Protein AF-A0AAN8CJQ6-F1 (afdb_monomer_lite)

Radius of gyration: 22.25 Å; chains: 1; bounding box: 43×48×76 Å

pLDDT: mean 70.67, std 15.49, range [26.94, 92.44]

Foldseek 3Di:
DVPVVVVVVVVVVVVVPPDDDPPDDAAADDPQQWDWDDDDQKIKIKHDQVRQPDDDDWDWADDPNDTHTQDPVLCVVQQWDKDADPNRMIMIIGGCSGPSRDDDDPDDPVVQKDKDKHWDAALPDDQFWDAFPVGIDGPVRCVVQVWDWDKDQDPVRIIMIMIMGGCPDPRHDDDD

Organism: Champsocephalus gunnari (NCBI:txid52237)

Sequence (176 aa):
MLRLGYILLWMAAAIILCQARPNVKLNSQSSSGLRSDCAANVMRLSLDKALAVGNQLEVEAINGTKHILLTPSMAAQCGYSMESDPWGNTRIYTSLMGCFVDNKDDTVPETRVFSVFLGTFLHDVELRNITFSTGVLTVEESNAKGFTVQEHSLANGSKSFSLQVPFDADVVFKHV

Secondary structure (DSSP, 8-state):
-HHHHHHHHHHHHHHHTSS-----------SSSEEEEEETTEEEEEE-TTTS-SS----EEEETTEEEE--HHHHHHTTEEEEE-TTS-EEEEEETTSTT--------TTT-EEEEEEEEE-TT----EEEETTEEEEHHHHHHTT-EEEEEE-TTS-EEEEEEEETTSTTS----

InterPro domains:
  IPR058876 ZP-domain containing protein, Ig-like domain [PF26562] (104-175)

Structure (mmCIF, N/CA/C/O backbone):
data_AF-A0AAN8CJQ6-F1
#
_entry.id   AF-A0AAN8CJQ6-F1
#
loop_
_atom_site.group_PDB
_atom_site.id
_atom_site.type_symbol
_atom_site.label_atom_id
_atom_site.label_alt_id
_atom_site.label_comp_id
_atom_site.label_asym_id
_atom_site.label_entity_id
_atom_site.label_seq_id
_atom_site.pdbx_PDB_ins_code
_atom_site.Cartn_x
_atom_site.Cartn_y
_atom_site.Cartn_z
_atom_site.occupancy
_atom_site.B_iso_or_equiv
_atom_site.auth_seq_id
_atom_site.auth_comp_id
_atom_site.auth_asym_id
_atom_site.auth_atom_id
_atom_site.pdbx_PDB_model_num
ATOM 1 N N . MET A 1 1 ? -20.569 -30.596 -52.132 1.00 52.94 1 MET A N 1
ATOM 2 C CA . MET A 1 1 ? -20.041 -29.262 -51.757 1.00 52.94 1 MET A CA 1
ATOM 3 C C . MET A 1 1 ? -20.771 -28.600 -50.576 1.00 52.94 1 MET A C 1
ATOM 5 O O . MET A 1 1 ? -20.116 -27.859 -49.863 1.00 52.94 1 MET A O 1
ATOM 9 N N . LEU A 1 2 ? -22.046 -28.901 -50.261 1.00 51.41 2 LEU A N 1
ATOM 10 C CA . LEU A 1 2 ? -22.756 -28.277 -49.117 1.00 51.41 2 LEU A CA 1
ATOM 11 C C . LEU A 1 2 ? -22.356 -28.758 -47.697 1.00 51.41 2 LEU A C 1
ATOM 13 O O . LEU A 1 2 ? -22.591 -28.039 -46.733 1.00 51.41 2 LEU A O 1
ATOM 17 N N . ARG A 1 3 ? -21.752 -29.946 -47.526 1.00 54.12 3 ARG A N 1
ATOM 18 C CA . ARG A 1 3 ? -21.401 -30.474 -46.185 1.00 54.12 3 ARG A CA 1
ATOM 19 C C . ARG A 1 3 ? -20.118 -29.894 -45.577 1.00 54.12 3 ARG A C 1
ATOM 21 O O . ARG A 1 3 ? -20.020 -29.828 -44.359 1.00 54.12 3 ARG A O 1
ATOM 28 N N . LEU A 1 4 ? -19.162 -29.451 -46.398 1.00 48.38 4 LEU A N 1
ATOM 29 C CA . LEU A 1 4 ? -17.901 -28.874 -45.910 1.00 48.38 4 LEU A CA 1
ATOM 30 C C . LEU A 1 4 ? -18.101 -27.449 -45.363 1.00 48.38 4 LEU A C 1
ATOM 32 O O . LEU A 1 4 ? -17.479 -27.076 -44.374 1.00 48.38 4 LEU A O 1
ATOM 36 N N . GLY A 1 5 ? -19.026 -26.688 -45.962 1.00 52.94 5 GLY A N 1
ATOM 37 C CA . GLY A 1 5 ? -19.383 -25.342 -45.502 1.00 52.94 5 GLY A CA 1
ATOM 38 C C . GLY A 1 5 ? -20.061 -25.338 -44.130 1.00 52.94 5 GLY A C 1
ATOM 39 O O . GLY A 1 5 ? -19.787 -24.461 -43.319 1.00 52.94 5 GLY A O 1
ATOM 40 N N . TYR A 1 6 ? -20.878 -26.355 -43.832 1.00 54.28 6 TYR A N 1
ATOM 41 C CA . TYR A 1 6 ? -21.527 -26.481 -42.525 1.00 54.28 6 TYR A CA 1
ATOM 42 C C . TYR A 1 6 ? -20.494 -26.740 -41.417 1.00 54.28 6 TYR A C 1
ATOM 44 O O . TYR A 1 6 ? -20.526 -26.080 -40.388 1.00 54.28 6 TYR A O 1
ATOM 52 N N . ILE A 1 7 ? -19.512 -27.618 -41.650 1.00 56.03 7 ILE A N 1
ATOM 53 C CA . ILE A 1 7 ? -18.473 -27.957 -40.658 1.00 56.03 7 ILE A CA 1
ATOM 54 C C . ILE A 1 7 ? -17.576 -26.746 -40.337 1.00 56.03 7 ILE A C 1
ATOM 56 O O . ILE A 1 7 ? -17.253 -26.522 -39.173 1.00 56.03 7 ILE A O 1
ATOM 60 N N . LEU A 1 8 ? -17.234 -25.921 -41.335 1.00 55.53 8 LEU A N 1
ATOM 61 C CA . LEU A 1 8 ? -16.482 -24.676 -41.116 1.00 55.53 8 LEU A CA 1
ATOM 62 C C . LEU A 1 8 ? -17.282 -23.636 -40.307 1.00 55.53 8 LEU A C 1
ATOM 64 O O . LEU A 1 8 ? -16.707 -22.943 -39.471 1.00 55.53 8 LEU A O 1
ATOM 68 N N . LEU A 1 9 ? -18.606 -23.574 -40.491 1.00 54.78 9 LEU A N 1
ATOM 69 C CA . LEU A 1 9 ? -19.505 -22.717 -39.704 1.00 54.78 9 LEU A CA 1
ATOM 70 C C . LEU A 1 9 ? -19.586 -23.139 -38.225 1.00 54.78 9 LEU A C 1
ATOM 72 O O . LEU A 1 9 ? -19.606 -22.277 -37.348 1.00 54.78 9 LEU A O 1
ATOM 76 N N . TRP A 1 10 ? -19.564 -24.441 -37.925 1.00 47.12 10 TRP A N 1
ATOM 77 C CA . TRP A 1 10 ? -19.563 -24.933 -36.537 1.00 47.12 10 TRP A CA 1
ATOM 78 C C . TRP A 1 10 ? -18.231 -24.701 -35.817 1.00 47.12 10 TRP A C 1
ATOM 80 O O . TRP A 1 10 ? -18.226 -24.365 -34.633 1.00 47.12 10 TRP A O 1
ATOM 90 N N . MET A 1 11 ? -17.106 -24.804 -36.529 1.00 50.06 11 MET A N 1
ATOM 91 C CA . MET A 1 11 ? -15.787 -24.499 -35.961 1.00 50.06 11 MET A CA 1
ATOM 92 C C . MET A 1 11 ? -15.621 -23.002 -35.657 1.00 50.06 11 MET A C 1
ATOM 94 O O . MET A 1 11 ? -14.986 -22.652 -34.666 1.00 50.06 11 MET A O 1
ATOM 98 N N . ALA A 1 12 ? -16.237 -22.114 -36.447 1.00 52.34 12 ALA A N 1
ATOM 99 C CA . ALA A 1 12 ? -16.229 -20.675 -36.176 1.00 52.34 12 ALA A CA 1
ATOM 100 C C . ALA A 1 12 ? -17.079 -20.296 -34.945 1.00 52.34 12 ALA A C 1
ATOM 102 O O . ALA A 1 12 ? -16.682 -19.431 -34.168 1.00 52.34 12 ALA A O 1
ATOM 103 N N . ALA A 1 13 ? -18.213 -20.971 -34.721 1.00 52.50 13 ALA A N 1
ATOM 104 C CA . ALA A 1 13 ? -19.093 -20.692 -33.582 1.00 52.50 13 ALA A CA 1
ATOM 105 C C . ALA A 1 13 ? -18.494 -21.121 -32.226 1.00 52.50 13 ALA A C 1
ATOM 107 O O . ALA A 1 13 ? -18.736 -20.465 -31.213 1.00 52.50 13 ALA A O 1
ATOM 108 N N . ALA A 1 14 ? -17.668 -22.175 -32.196 1.00 50.53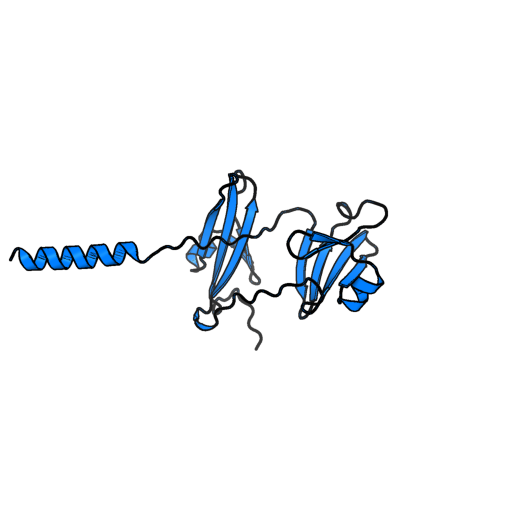 14 ALA A N 1
ATOM 109 C CA . ALA A 1 14 ? -17.009 -22.638 -30.971 1.00 50.53 14 ALA A CA 1
ATOM 110 C C . ALA A 1 14 ? -15.891 -21.693 -30.485 1.00 50.53 14 ALA A C 1
ATOM 112 O O . ALA A 1 14 ? -15.625 -21.623 -29.287 1.00 50.53 14 ALA A O 1
ATOM 113 N N . ILE A 1 15 ? -15.273 -20.920 -31.387 1.00 50.81 15 ILE A N 1
ATOM 114 C CA . ILE A 1 15 ? -14.213 -19.959 -31.036 1.00 50.81 15 ILE A CA 1
ATOM 115 C C . ILE A 1 15 ? -14.799 -18.712 -30.344 1.00 50.81 15 ILE A C 1
ATOM 117 O O . ILE A 1 15 ? -14.124 -18.086 -29.531 1.00 50.81 15 ILE A O 1
ATOM 121 N N . ILE A 1 16 ? -16.075 -18.386 -30.586 1.00 49.94 16 ILE A N 1
ATOM 122 C CA . ILE A 1 16 ? -16.721 -17.180 -30.036 1.00 49.94 16 ILE A CA 1
ATOM 123 C C . ILE A 1 16 ? -17.217 -17.388 -28.589 1.00 49.94 16 ILE A C 1
ATOM 125 O O . ILE A 1 16 ? -17.342 -16.419 -27.847 1.00 49.94 16 ILE A O 1
ATOM 129 N N . LEU A 1 17 ? -17.432 -18.629 -28.129 1.00 44.34 17 LEU A N 1
ATOM 130 C CA . LEU A 1 17 ? -17.927 -18.891 -26.765 1.00 44.34 17 LEU A CA 1
ATOM 131 C C . LEU A 1 17 ? -16.837 -19.032 -25.685 1.00 44.34 17 LEU A C 1
ATOM 133 O O . LEU A 1 17 ? -17.170 -19.123 -24.504 1.00 44.34 17 LEU A O 1
ATOM 137 N N . CYS A 1 18 ? -15.550 -19.062 -26.046 1.00 45.59 18 CYS A N 1
ATOM 138 C CA . CYS A 1 18 ? -14.479 -19.372 -25.089 1.00 45.59 18 CYS A CA 1
ATOM 139 C C . CYS A 1 18 ? -13.871 -18.173 -24.350 1.00 45.59 18 CYS A C 1
ATOM 141 O O . CYS A 1 18 ? -12.997 -18.388 -23.515 1.00 45.59 18 CYS A O 1
ATOM 143 N N . GLN A 1 19 ? -14.307 -16.936 -24.587 1.00 43.75 19 GLN A N 1
ATOM 144 C CA . GLN A 1 19 ? -13.724 -15.779 -23.903 1.00 43.75 19 GLN A CA 1
ATOM 145 C C . GLN A 1 19 ? -14.799 -14.865 -23.323 1.00 43.75 19 GLN A C 1
ATOM 147 O O . GLN A 1 19 ? -15.342 -14.015 -24.017 1.00 43.75 19 GLN A O 1
ATOM 152 N N . ALA A 1 20 ? -15.089 -15.065 -22.035 1.00 42.50 20 ALA A N 1
ATOM 153 C CA . ALA A 1 20 ? -14.936 -14.039 -20.997 1.00 42.50 20 ALA A CA 1
ATOM 154 C C . ALA A 1 20 ? -15.783 -14.403 -19.766 1.00 42.50 20 ALA A C 1
ATOM 156 O O . ALA A 1 20 ? -16.971 -14.102 -19.677 1.00 42.50 20 ALA A O 1
ATOM 157 N N . ARG A 1 21 ? -15.145 -15.026 -18.767 1.00 38.94 21 ARG A N 1
ATOM 158 C CA . ARG A 1 21 ? -15.591 -14.901 -17.372 1.00 38.94 21 ARG A CA 1
ATOM 159 C C . ARG A 1 21 ? -15.316 -13.453 -16.946 1.00 38.94 21 ARG A C 1
ATOM 161 O O . ARG A 1 21 ? -14.155 -13.054 -17.041 1.00 38.94 21 ARG A O 1
ATOM 168 N N . PRO A 1 22 ? -16.290 -12.675 -16.443 1.00 35.69 22 PRO A N 1
ATOM 169 C CA . PRO A 1 22 ? -15.974 -11.389 -15.846 1.00 35.69 22 PRO A CA 1
ATOM 170 C C . PRO A 1 22 ? -15.313 -11.668 -14.491 1.00 35.69 22 PRO A C 1
ATOM 172 O O . PRO A 1 22 ? -15.962 -12.085 -13.533 1.00 35.69 22 PRO A O 1
ATOM 175 N N . ASN A 1 23 ? -13.989 -11.524 -14.431 1.00 31.20 23 ASN A N 1
ATOM 176 C CA . ASN A 1 23 ? -13.249 -11.553 -13.177 1.00 31.20 23 ASN A CA 1
ATOM 177 C C . ASN A 1 23 ? -13.401 -10.170 -12.535 1.00 31.20 23 ASN A C 1
ATOM 179 O O . ASN A 1 23 ? -12.725 -9.216 -12.908 1.00 31.20 23 ASN A O 1
ATOM 183 N N . VAL A 1 24 ? -14.364 -10.055 -11.625 1.00 47.00 24 VAL A N 1
ATOM 184 C CA . VAL A 1 24 ? -14.542 -8.878 -10.775 1.00 47.00 24 VAL A CA 1
ATOM 185 C C . VAL A 1 24 ? -13.348 -8.807 -9.825 1.00 47.00 24 VAL A C 1
ATOM 187 O O . VAL A 1 24 ? -13.222 -9.663 -8.951 1.00 47.00 24 VAL A O 1
ATOM 190 N N . LYS A 1 25 ? -12.494 -7.790 -9.953 1.00 26.94 25 LYS A N 1
ATOM 191 C CA . LYS A 1 25 ? -11.590 -7.366 -8.875 1.00 26.94 25 LYS A CA 1
ATOM 192 C C . LYS A 1 25 ? -11.562 -5.839 -8.789 1.00 26.94 25 LYS A C 1
ATOM 194 O O . LYS A 1 25 ? -11.875 -5.133 -9.734 1.00 26.94 25 LYS A O 1
ATOM 199 N N . LEU A 1 26 ? -11.321 -5.358 -7.581 1.00 40.19 26 LEU A N 1
ATOM 200 C CA . LEU A 1 26 ? -11.556 -4.011 -7.056 1.00 40.19 26 LEU A CA 1
ATOM 201 C C . LEU A 1 26 ? -10.197 -3.429 -6.611 1.00 40.19 26 LEU A C 1
ATOM 203 O O . LEU A 1 26 ? -9.328 -4.242 -6.300 1.00 40.19 26 LEU A O 1
ATOM 207 N N . ASN A 1 27 ? -10.043 -2.090 -6.524 1.00 30.78 27 ASN A N 1
ATOM 208 C CA . ASN A 1 27 ? -9.402 -1.356 -5.382 1.00 30.78 27 ASN A CA 1
ATOM 209 C C . ASN A 1 27 ? -8.445 -0.150 -5.671 1.00 30.78 27 ASN A C 1
ATOM 211 O O . ASN A 1 27 ? -7.251 -0.304 -5.831 1.00 30.78 27 ASN A O 1
ATOM 215 N N . SER A 1 28 ? -8.910 1.078 -5.892 1.00 37.56 28 SER A N 1
ATOM 216 C CA . SER A 1 28 ? -9.141 2.209 -5.002 1.00 37.56 28 SER A CA 1
ATOM 217 C C . SER A 1 28 ? -7.848 2.943 -4.714 1.00 37.56 28 SER A C 1
ATOM 219 O O . SER A 1 28 ? -7.061 2.496 -3.890 1.00 37.56 28 SER A O 1
ATOM 221 N N . GLN A 1 29 ? -7.642 4.095 -5.355 1.00 36.66 29 GLN A N 1
ATOM 222 C CA . GLN A 1 29 ? -6.787 5.132 -4.779 1.00 36.66 29 GLN A CA 1
ATOM 223 C C . GLN A 1 29 ? -7.472 6.494 -4.918 1.00 36.66 29 GLN A C 1
ATOM 225 O O . GLN A 1 29 ? -7.448 7.146 -5.958 1.00 36.66 29 GLN A O 1
ATOM 230 N N . SER A 1 30 ? -8.149 6.848 -3.827 1.00 41.78 30 SER A N 1
ATOM 231 C CA . SER A 1 30 ? -8.854 8.096 -3.552 1.00 41.78 30 SER A CA 1
ATOM 232 C C . SER A 1 30 ? -7.873 9.175 -3.071 1.00 41.78 30 SER A C 1
ATOM 234 O O . SER A 1 30 ? -6.954 8.896 -2.301 1.00 41.78 30 SER A O 1
ATOM 236 N N . SER A 1 31 ? -8.080 10.423 -3.497 1.00 45.69 31 SER A N 1
ATOM 237 C CA . SER A 1 31 ? -7.296 11.631 -3.185 1.00 45.69 31 SER A CA 1
ATOM 238 C C . SER A 1 31 ? -7.490 12.145 -1.745 1.00 45.69 31 SER A C 1
ATOM 240 O O . SER A 1 31 ? -7.646 13.342 -1.516 1.00 45.69 31 SER A O 1
ATOM 242 N N . SER A 1 32 ? -7.548 11.246 -0.765 1.00 59.66 32 SER A N 1
ATOM 243 C CA . SER A 1 32 ? -8.132 11.505 0.557 1.00 59.66 32 SER A CA 1
ATOM 244 C C . SER A 1 32 ? -7.141 11.901 1.657 1.00 59.66 32 SER A C 1
ATOM 246 O O . SER A 1 32 ? -7.563 11.974 2.798 1.00 59.66 32 SER A O 1
ATOM 248 N N . GLY A 1 33 ? -5.857 12.152 1.360 1.00 67.44 33 GLY A N 1
ATOM 249 C CA . GLY A 1 33 ? -4.814 12.393 2.382 1.00 67.44 33 GLY A CA 1
ATOM 250 C C . GLY A 1 33 ? -4.385 11.128 3.143 1.00 67.44 33 GLY A C 1
ATOM 251 O O . GLY A 1 33 ? -3.726 11.195 4.177 1.00 67.44 33 GLY A O 1
ATOM 252 N N . LEU A 1 34 ? -4.798 9.960 2.642 1.00 63.38 34 LEU A N 1
ATOM 253 C CA . LEU A 1 34 ? -4.433 8.633 3.128 1.00 63.38 34 LEU A CA 1
ATOM 254 C C . LEU A 1 34 ? -3.618 7.937 2.036 1.00 63.38 34 LEU A C 1
ATOM 256 O O . LEU A 1 34 ? -4.075 7.831 0.898 1.00 63.38 34 LEU A O 1
ATOM 260 N N . ARG A 1 35 ? -2.428 7.443 2.373 1.00 83.12 35 ARG A N 1
ATOM 261 C CA . ARG A 1 35 ? -1.519 6.767 1.441 1.00 83.12 35 ARG A CA 1
ATOM 262 C C . ARG A 1 35 ? -1.070 5.421 1.990 1.00 83.12 35 ARG A C 1
ATOM 264 O O . ARG A 1 35 ? -0.639 5.344 3.130 1.00 83.12 35 ARG A O 1
ATOM 271 N N . SER A 1 36 ? -1.096 4.382 1.164 1.00 78.00 36 SER A N 1
ATOM 272 C CA . SER A 1 36 ? -0.573 3.054 1.499 1.00 78.00 36 SER A CA 1
ATOM 273 C C . SER A 1 36 ? 0.650 2.713 0.650 1.00 78.00 36 SER A C 1
ATOM 275 O O . SER A 1 36 ? 0.574 2.813 -0.573 1.00 78.00 36 SER A O 1
ATOM 277 N N . ASP A 1 37 ? 1.732 2.241 1.265 1.00 82.19 37 ASP A N 1
ATOM 278 C CA . ASP A 1 37 ? 2.884 1.665 0.564 1.00 82.19 37 ASP A CA 1
ATOM 279 C C . ASP A 1 37 ? 3.305 0.344 1.237 1.00 82.19 37 ASP A C 1
ATOM 281 O O . ASP A 1 37 ? 3.171 0.193 2.450 1.00 82.19 37 ASP A O 1
ATOM 285 N N . CYS A 1 38 ? 3.864 -0.600 0.478 1.00 79.00 38 CYS A N 1
ATOM 286 C CA . CYS A 1 38 ? 4.533 -1.778 1.042 1.00 79.00 38 CYS A CA 1
ATOM 287 C C . CYS A 1 38 ? 6.034 -1.495 1.156 1.00 79.00 38 CYS A C 1
ATOM 289 O O . CYS A 1 38 ? 6.683 -1.163 0.166 1.00 79.00 38 CYS A O 1
ATOM 291 N N . ALA A 1 39 ? 6.589 -1.613 2.358 1.00 84.44 39 ALA A N 1
ATOM 292 C CA . ALA A 1 39 ? 8.002 -1.407 2.641 1.00 84.44 39 ALA A CA 1
ATOM 293 C C . ALA A 1 39 ? 8.592 -2.712 3.190 1.00 84.44 39 ALA A C 1
ATOM 295 O O . ALA A 1 39 ? 8.592 -2.955 4.395 1.00 84.44 39 ALA A O 1
ATOM 296 N N . ALA A 1 40 ? 9.081 -3.558 2.279 1.00 84.25 40 ALA A N 1
ATOM 297 C CA . ALA A 1 40 ? 9.587 -4.896 2.584 1.00 84.25 40 ALA A CA 1
ATOM 298 C C . ALA A 1 40 ? 8.547 -5.760 3.324 1.00 84.25 40 ALA A C 1
ATOM 300 O O . ALA A 1 40 ? 7.537 -6.142 2.744 1.00 84.25 40 ALA A O 1
ATOM 301 N N . ASN A 1 41 ? 8.794 -6.074 4.594 1.00 77.94 41 ASN A N 1
ATOM 302 C CA . ASN A 1 41 ? 7.973 -6.964 5.413 1.00 77.94 41 ASN A CA 1
ATOM 303 C C . ASN A 1 41 ? 6.837 -6.252 6.169 1.00 77.94 41 ASN A C 1
ATOM 305 O O . ASN A 1 41 ? 6.163 -6.888 6.983 1.00 77.94 41 ASN A O 1
ATOM 309 N N . VAL A 1 42 ? 6.633 -4.953 5.933 1.00 82.81 42 VAL A N 1
ATOM 310 C CA . VAL A 1 42 ? 5.547 -4.177 6.540 1.00 82.81 42 VAL A CA 1
ATOM 311 C C . VAL A 1 42 ? 4.764 -3.402 5.485 1.00 82.81 42 VAL A C 1
ATOM 313 O O . VAL A 1 42 ? 5.325 -2.867 4.529 1.00 82.81 42 VAL A O 1
ATOM 316 N N . MET A 1 43 ? 3.459 -3.286 5.683 1.00 83.75 43 MET A N 1
ATOM 317 C CA . MET A 1 43 ? 2.635 -2.301 4.998 1.00 83.75 43 MET A CA 1
ATOM 318 C C . MET A 1 43 ? 2.587 -1.026 5.843 1.00 83.75 43 MET A C 1
ATOM 320 O O . MET A 1 43 ? 2.462 -1.069 7.067 1.00 83.75 43 MET A O 1
ATOM 324 N N . ARG A 1 44 ? 2.713 0.119 5.177 1.00 89.00 44 ARG A N 1
ATOM 325 C CA . ARG A 1 44 ? 2.726 1.449 5.777 1.00 89.00 44 ARG A CA 1
ATOM 326 C C . ARG A 1 44 ? 1.527 2.243 5.285 1.00 89.00 44 ARG A C 1
ATOM 328 O O . ARG A 1 44 ? 1.412 2.511 4.093 1.00 89.00 44 ARG A O 1
ATOM 335 N N . LEU A 1 45 ? 0.686 2.674 6.213 1.00 83.12 45 LEU A N 1
ATOM 336 C CA . LEU A 1 45 ? -0.409 3.611 5.986 1.00 83.12 45 LEU A CA 1
ATOM 337 C C . LEU A 1 45 ? -0.003 4.982 6.524 1.00 83.12 45 LEU A C 1
ATOM 339 O O . LEU A 1 45 ? 0.357 5.101 7.686 1.00 83.12 45 LEU A O 1
ATOM 343 N N . SER A 1 46 ? -0.036 6.012 5.689 1.00 83.44 46 SER A N 1
ATOM 344 C CA . SER A 1 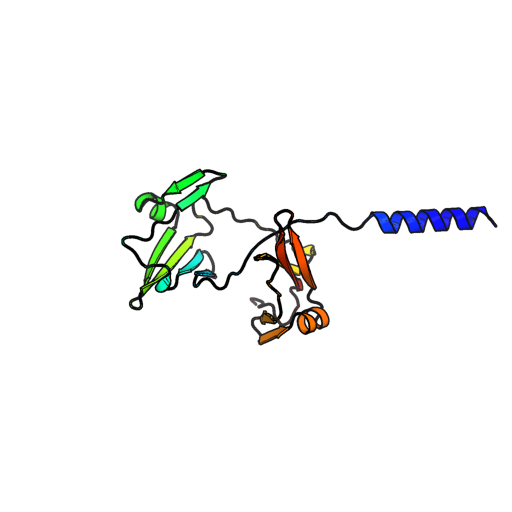46 ? 0.277 7.396 6.045 1.00 83.44 46 SER A CA 1
ATOM 345 C C . SER A 1 46 ? -0.999 8.226 5.992 1.00 83.44 46 SER A C 1
ATOM 347 O O . SER A 1 46 ? -1.698 8.201 4.983 1.00 83.44 46 SER A O 1
ATOM 349 N N . LEU A 1 47 ? -1.295 8.929 7.077 1.00 82.88 47 LEU A N 1
ATOM 350 C CA . LEU A 1 47 ? -2.451 9.793 7.250 1.00 82.88 47 LEU A CA 1
ATOM 351 C C . LEU A 1 47 ? -1.961 11.229 7.400 1.00 82.88 47 LEU A C 1
ATOM 353 O O . LEU A 1 47 ? -1.185 11.527 8.313 1.00 82.88 47 LEU A O 1
ATOM 357 N N . ASP A 1 48 ? -2.441 12.113 6.537 1.00 83.38 48 ASP A N 1
ATOM 358 C CA . ASP A 1 48 ? -2.172 13.539 6.639 1.00 83.38 48 ASP A CA 1
ATOM 359 C C . ASP A 1 48 ? -2.787 14.113 7.919 1.00 83.38 48 ASP A C 1
ATOM 361 O O . ASP A 1 48 ? -3.843 13.678 8.388 1.00 83.38 48 ASP A O 1
ATOM 365 N N . LYS A 1 49 ? -2.156 15.156 8.461 1.00 76.62 49 LYS A N 1
ATOM 366 C CA . LYS A 1 49 ? -2.606 15.854 9.676 1.00 76.62 49 LYS A CA 1
ATOM 367 C C . LYS A 1 49 ? -4.096 16.211 9.672 1.00 76.62 49 LYS A C 1
ATOM 369 O O . LYS A 1 49 ? -4.732 16.160 10.719 1.00 76.62 49 LYS A O 1
ATOM 374 N N . ALA A 1 50 ? -4.652 16.569 8.512 1.00 66.75 50 ALA A N 1
ATOM 375 C CA . ALA A 1 50 ? -6.064 16.928 8.359 1.00 66.75 50 ALA A CA 1
ATOM 376 C C . ALA A 1 50 ? -7.034 15.771 8.676 1.00 66.75 50 ALA A C 1
ATOM 378 O O . ALA A 1 50 ? -8.190 16.025 8.999 1.00 66.75 50 ALA A O 1
ATOM 379 N N . LEU A 1 51 ? -6.565 14.521 8.615 1.00 64.50 51 LEU A N 1
ATOM 380 C CA . LEU A 1 51 ? -7.340 13.319 8.932 1.00 64.50 51 LEU A CA 1
ATOM 381 C C . LEU A 1 51 ? -7.128 12.831 10.366 1.00 64.50 51 LEU A C 1
ATOM 383 O O . LEU A 1 51 ? -7.972 12.128 10.908 1.00 64.50 51 LEU A O 1
ATOM 387 N N . ALA A 1 52 ? -6.010 13.209 10.986 1.00 62.03 52 ALA A N 1
ATOM 388 C CA . ALA A 1 52 ? -5.670 12.854 12.361 1.00 62.03 52 ALA A CA 1
ATOM 389 C C . ALA A 1 52 ? -6.216 13.870 13.393 1.00 62.03 52 ALA A C 1
ATOM 391 O O . ALA A 1 52 ? -5.679 13.996 14.493 1.00 62.03 52 ALA A O 1
ATOM 392 N N . VAL A 1 53 ? -7.260 14.634 13.044 1.00 51.03 53 VAL A N 1
ATOM 393 C CA . VAL A 1 53 ? -7.816 15.705 13.888 1.00 51.03 53 VAL A CA 1
ATOM 394 C C . VAL A 1 53 ? -8.782 15.124 14.928 1.00 51.03 53 VAL A C 1
ATOM 396 O O . VAL A 1 53 ? -9.949 14.884 14.635 1.00 51.03 53 VAL A O 1
ATOM 399 N N . GLY A 1 54 ? -8.307 14.930 16.162 1.00 50.81 54 GLY A N 1
ATOM 400 C CA . GLY A 1 54 ? -9.129 14.512 17.306 1.00 50.81 54 GLY A CA 1
ATOM 401 C C . GLY A 1 54 ? -8.316 13.841 18.418 1.00 50.81 54 GLY A C 1
ATOM 402 O O . GLY A 1 54 ? -7.167 13.458 18.208 1.00 50.81 54 GLY A O 1
ATOM 403 N N . ASN A 1 55 ? -8.895 13.708 19.619 1.00 52.44 55 ASN A N 1
ATOM 404 C CA . ASN A 1 55 ? -8.278 12.927 20.697 1.00 52.44 55 ASN A CA 1
ATOM 405 C C . ASN A 1 55 ? -8.328 11.433 20.334 1.00 52.44 55 ASN A C 1
ATOM 407 O O . ASN A 1 55 ? -9.412 10.868 20.275 1.00 52.44 55 ASN A O 1
ATOM 411 N N . GLN A 1 56 ? -7.143 10.845 20.132 1.00 57.12 56 GLN A N 1
ATOM 412 C CA . GLN A 1 56 ? -6.857 9.437 19.815 1.00 57.12 56 GLN A CA 1
ATOM 413 C C . GLN A 1 56 ? -7.482 8.909 18.515 1.00 57.12 56 GLN A C 1
ATOM 415 O O . GLN A 1 56 ? -8.641 8.522 18.456 1.00 57.12 56 GLN A O 1
ATOM 420 N N . LEU A 1 57 ? -6.653 8.812 17.472 1.00 65.81 57 LEU A N 1
ATOM 421 C CA . LEU A 1 57 ? -6.931 7.954 16.323 1.00 65.81 57 LEU A CA 1
ATOM 422 C C . LEU A 1 57 ? -7.037 6.498 16.805 1.00 65.81 57 LEU A C 1
ATOM 424 O O . LEU A 1 57 ? -6.06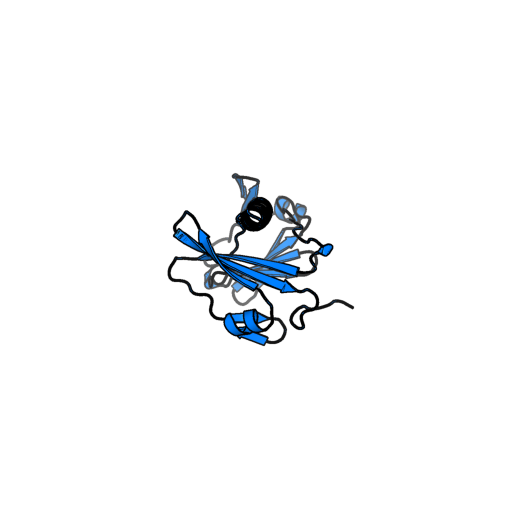4 5.947 17.322 1.00 65.81 57 LEU A O 1
ATOM 428 N N . GLU A 1 58 ? -8.203 5.887 16.620 1.00 72.31 58 GLU A N 1
ATOM 429 C CA . GLU A 1 58 ? -8.444 4.476 16.918 1.00 72.31 58 GLU A CA 1
ATOM 430 C C . GLU A 1 58 ? -8.430 3.659 15.625 1.00 72.31 58 GLU A C 1
ATOM 432 O O . GLU A 1 58 ? -9.005 4.054 14.610 1.00 72.31 58 GLU A O 1
ATOM 437 N N . VAL A 1 59 ? -7.741 2.518 15.656 1.00 74.94 59 VAL A N 1
ATOM 438 C CA . VAL A 1 59 ? -7.595 1.625 14.503 1.00 74.94 59 VAL A CA 1
ATOM 439 C C . VAL A 1 59 ? -8.286 0.305 14.818 1.00 74.94 59 VAL A C 1
ATOM 441 O O . VAL A 1 59 ? -8.004 -0.336 15.835 1.00 74.94 59 VAL A O 1
ATOM 444 N N . GLU A 1 60 ? -9.168 -0.119 13.920 1.00 81.50 60 GLU A N 1
ATOM 445 C CA . GLU A 1 60 ? -9.847 -1.409 13.990 1.00 81.50 60 GLU A CA 1
ATOM 446 C C . GLU A 1 60 ? -9.346 -2.342 12.885 1.00 81.50 60 GLU A C 1
ATOM 448 O O . GLU A 1 60 ? -9.173 -1.935 11.735 1.00 81.50 60 GLU A O 1
ATOM 453 N N . ALA A 1 61 ? -9.146 -3.612 13.228 1.00 76.38 61 ALA A N 1
ATOM 454 C CA . ALA A 1 61 ? -8.925 -4.680 12.264 1.00 76.38 61 ALA A CA 1
ATOM 455 C C . ALA A 1 61 ? -10.254 -5.347 11.886 1.00 76.38 61 ALA A C 1
ATOM 457 O O . ALA A 1 61 ? -11.177 -5.437 12.700 1.00 76.38 61 ALA A O 1
ATOM 458 N N . ILE A 1 62 ? -10.336 -5.863 10.660 1.00 79.69 62 ILE A N 1
ATOM 459 C CA . ILE A 1 62 ? -11.515 -6.573 10.159 1.00 79.69 62 ILE A CA 1
ATOM 460 C C . ILE A 1 62 ? -11.209 -8.070 10.124 1.00 79.69 62 ILE A C 1
ATOM 462 O O . ILE A 1 62 ? -10.251 -8.502 9.490 1.00 79.69 62 ILE A O 1
ATOM 466 N N . ASN A 1 63 ? -12.047 -8.873 10.780 1.00 80.62 63 ASN A N 1
ATOM 467 C CA . ASN A 1 63 ? -12.022 -10.331 10.676 1.00 80.62 63 ASN A CA 1
ATOM 468 C C . ASN A 1 63 ? -13.388 -10.820 10.176 1.00 80.62 63 ASN A C 1
ATOM 470 O O . ASN A 1 63 ? -14.365 -10.865 10.931 1.00 80.62 63 ASN A O 1
ATOM 474 N N . GLY A 1 64 ? -13.476 -11.120 8.878 1.00 80.44 64 GLY A N 1
ATOM 475 C CA . GLY A 1 64 ? -14.749 -11.374 8.205 1.00 80.44 64 GLY A CA 1
ATOM 476 C C . GLY A 1 64 ? -15.616 -10.114 8.183 1.00 80.44 64 GLY A C 1
ATOM 477 O O . GLY A 1 64 ? -15.278 -9.142 7.519 1.00 80.44 64 GLY A O 1
ATOM 478 N N . THR A 1 65 ? -16.728 -10.121 8.921 1.00 78.88 65 THR A N 1
ATOM 479 C CA . THR A 1 65 ? -17.627 -8.958 9.077 1.00 78.88 65 THR A CA 1
ATOM 480 C C . THR A 1 65 ? -17.473 -8.252 10.424 1.00 78.88 65 THR A C 1
ATOM 482 O O . THR A 1 65 ? -18.196 -7.299 10.706 1.00 78.88 65 THR A O 1
ATOM 485 N N . LYS A 1 66 ? -16.593 -8.748 11.304 1.00 79.19 66 LYS A N 1
ATOM 486 C CA . LYS A 1 66 ? -16.426 -8.216 12.656 1.00 79.19 66 LYS A CA 1
ATOM 487 C C . LYS A 1 66 ? -15.311 -7.178 12.691 1.00 79.19 66 LYS A C 1
ATOM 489 O O . LYS A 1 66 ? -14.198 -7.448 12.247 1.00 79.19 66 LYS A O 1
ATOM 494 N N . HIS A 1 67 ? -15.616 -6.047 13.312 1.00 77.75 67 HIS A N 1
ATOM 495 C CA . HIS A 1 67 ? -14.666 -5.001 13.664 1.00 77.75 67 HIS A CA 1
ATOM 496 C C . HIS A 1 67 ? -14.021 -5.319 15.018 1.00 77.75 67 HIS A C 1
ATOM 498 O O . HIS A 1 67 ? -14.714 -5.673 15.979 1.00 77.75 67 HIS A O 1
ATOM 504 N N . ILE A 1 68 ? -12.692 -5.268 15.083 1.00 82.06 68 ILE A N 1
ATOM 505 C CA . ILE A 1 68 ? -11.904 -5.591 16.274 1.00 82.06 68 ILE A CA 1
ATOM 506 C C . ILE A 1 68 ? -11.011 -4.399 16.601 1.00 82.06 68 ILE A C 1
ATOM 508 O O . ILE A 1 68 ? -10.063 -4.116 15.871 1.00 82.06 68 ILE A O 1
ATOM 512 N N . LEU A 1 69 ? -11.277 -3.745 17.730 1.00 81.25 69 LEU A N 1
ATOM 513 C CA . LEU A 1 69 ? -10.427 -2.675 18.241 1.00 81.25 69 LEU A CA 1
ATOM 514 C C . LEU A 1 69 ? -9.033 -3.212 18.602 1.00 81.25 69 LEU A C 1
ATOM 516 O O . LEU A 1 69 ? -8.902 -4.181 19.358 1.00 81.25 69 LEU A O 1
ATOM 520 N N . LEU A 1 70 ? -7.985 -2.570 18.081 1.00 78.44 70 LEU A N 1
ATOM 521 C CA . LEU A 1 70 ? -6.602 -2.936 18.373 1.00 78.44 70 LEU A CA 1
ATOM 522 C C . LEU A 1 70 ? -6.156 -2.323 19.708 1.00 78.44 70 LEU A C 1
ATOM 524 O O . LEU A 1 70 ? -5.771 -1.159 19.783 1.00 78.44 70 LEU A O 1
ATOM 528 N N . THR A 1 71 ? -6.176 -3.119 20.781 1.00 83.00 71 THR A N 1
ATOM 529 C CA . THR A 1 71 ? -5.579 -2.706 22.065 1.00 83.00 71 THR A CA 1
ATOM 530 C C . THR A 1 71 ? -4.049 -2.626 21.954 1.00 83.00 71 THR A C 1
ATOM 532 O O . THR A 1 71 ? -3.469 -3.360 21.153 1.00 83.00 71 THR A O 1
ATOM 535 N N . PRO A 1 72 ? -3.348 -1.816 22.773 1.00 82.00 72 PRO A N 1
ATOM 536 C CA . PRO A 1 72 ? -1.888 -1.691 22.682 1.00 82.00 72 PRO A CA 1
ATOM 537 C C . PRO A 1 72 ? -1.129 -3.022 22.808 1.00 82.00 72 PRO A C 1
ATOM 539 O O . PRO A 1 72 ? -0.159 -3.255 22.088 1.00 82.00 72 PRO A O 1
ATOM 542 N N . SER A 1 73 ? -1.580 -3.924 23.687 1.00 85.88 73 SER A N 1
ATOM 543 C CA . SER A 1 73 ? -0.963 -5.246 23.857 1.00 85.88 73 SER A CA 1
ATOM 544 C C . SER A 1 73 ? -1.198 -6.154 22.649 1.00 85.88 73 SER A C 1
ATOM 546 O O . SER A 1 73 ? -0.263 -6.814 22.200 1.00 85.88 73 SER A O 1
ATOM 548 N N . MET A 1 74 ? -2.413 -6.153 22.088 1.00 86.62 74 MET A N 1
ATOM 549 C CA . MET A 1 74 ? -2.728 -6.892 20.861 1.00 86.62 74 MET A CA 1
ATOM 550 C C . MET A 1 74 ? -1.963 -6.331 19.662 1.00 86.62 74 MET A C 1
ATOM 552 O O . MET A 1 74 ? -1.408 -7.102 18.889 1.00 86.62 74 MET A O 1
ATOM 556 N N . ALA A 1 75 ? -1.886 -5.006 19.526 1.00 83.81 75 ALA A N 1
ATOM 557 C CA . ALA A 1 75 ? -1.159 -4.340 18.453 1.00 83.81 75 ALA A CA 1
ATOM 558 C C . ALA A 1 75 ? 0.318 -4.759 18.444 1.00 83.81 75 ALA A C 1
ATOM 560 O O . ALA A 1 75 ? 0.806 -5.246 17.427 1.00 83.81 75 ALA A O 1
ATOM 561 N N . ALA A 1 76 ? 0.993 -4.690 19.597 1.00 85.81 76 ALA A N 1
ATOM 562 C CA . ALA A 1 76 ? 2.392 -5.092 19.723 1.00 85.81 76 ALA A CA 1
ATOM 563 C C . ALA A 1 76 ? 2.616 -6.584 19.415 1.00 85.81 76 ALA A C 1
ATOM 565 O O . ALA A 1 76 ? 3.554 -6.930 18.698 1.00 85.81 76 ALA A O 1
ATOM 566 N N . GLN A 1 77 ? 1.746 -7.471 19.914 1.00 88.94 77 GLN A N 1
ATOM 567 C CA . GLN A 1 77 ? 1.837 -8.915 19.651 1.00 88.94 77 GLN A CA 1
ATOM 568 C C . GLN A 1 77 ? 1.586 -9.262 18.180 1.00 88.94 77 GLN A C 1
ATOM 570 O O . GLN A 1 77 ? 2.205 -10.178 17.646 1.00 88.94 77 GLN A O 1
ATOM 575 N N . CYS A 1 78 ? 0.694 -8.520 17.528 1.00 85.12 78 CYS A N 1
ATOM 576 C CA . CYS A 1 78 ? 0.287 -8.740 16.147 1.00 85.12 78 CYS A CA 1
ATOM 577 C C . CYS A 1 78 ? 1.093 -7.912 15.132 1.00 85.12 78 CYS A C 1
ATOM 579 O O . CYS A 1 78 ? 0.745 -7.900 13.956 1.00 85.12 78 CYS A O 1
ATOM 581 N N . GLY A 1 79 ? 2.164 -7.228 15.552 1.00 87.69 79 GLY A N 1
ATOM 582 C CA . GLY A 1 79 ? 3.052 -6.496 14.645 1.00 87.69 79 GLY A CA 1
ATOM 583 C C . GLY A 1 79 ? 2.442 -5.224 14.049 1.00 87.69 79 GLY A C 1
ATOM 584 O O . GLY A 1 79 ? 2.804 -4.845 12.936 1.00 87.69 79 GLY A O 1
ATOM 585 N N . TYR A 1 80 ? 1.525 -4.583 14.771 1.00 86.81 80 TYR A N 1
ATOM 586 C CA . TYR A 1 80 ? 1.018 -3.251 14.464 1.00 86.81 80 TYR A CA 1
ATOM 587 C C . TYR A 1 80 ? 1.745 -2.199 15.296 1.00 86.81 80 TYR A C 1
ATOM 589 O O . TYR A 1 80 ? 1.931 -2.363 16.503 1.00 86.81 80 TYR A O 1
ATOM 597 N N . SER A 1 81 ? 2.103 -1.085 14.674 1.00 85.56 81 SER A N 1
ATOM 598 C CA . SER A 1 81 ? 2.632 0.080 15.377 1.00 85.56 81 SER A CA 1
ATOM 599 C C . SER A 1 81 ? 2.146 1.368 14.732 1.00 85.56 81 SER A C 1
ATOM 601 O O . SER A 1 81 ? 1.693 1.382 13.588 1.00 85.56 81 SER A O 1
ATOM 603 N N . MET A 1 82 ? 2.215 2.459 15.486 1.00 84.25 82 MET A N 1
ATOM 604 C CA . MET A 1 82 ? 1.806 3.776 15.026 1.00 84.25 82 MET A CA 1
ATOM 605 C C . MET A 1 82 ? 2.810 4.819 15.501 1.00 84.25 82 MET A C 1
ATOM 607 O O . MET A 1 82 ? 3.228 4.814 16.656 1.00 84.25 82 MET A O 1
ATOM 611 N N . GLU A 1 83 ? 3.171 5.718 14.597 1.00 84.56 83 GLU A N 1
ATOM 612 C CA . GLU A 1 83 ? 4.066 6.842 14.832 1.00 84.56 83 GLU A CA 1
ATOM 613 C C . GLU A 1 83 ? 3.391 8.119 14.342 1.00 84.56 83 GLU A C 1
ATOM 615 O O . GLU A 1 83 ? 2.754 8.129 13.289 1.00 84.56 83 GLU A O 1
ATOM 620 N N . SER A 1 84 ? 3.567 9.218 15.063 1.00 82.56 84 SER A N 1
ATOM 621 C CA . SER A 1 84 ? 3.180 10.545 14.586 1.00 82.56 84 SER A CA 1
ATOM 622 C C . SER A 1 84 ? 4.440 11.378 14.417 1.00 82.56 84 SER A C 1
ATOM 624 O O . SER A 1 84 ? 5.315 11.373 15.283 1.00 82.56 84 SER A O 1
ATOM 626 N N . ASP A 1 85 ? 4.557 12.072 13.290 1.00 80.06 85 ASP A N 1
ATOM 627 C CA . ASP A 1 85 ? 5.681 12.967 13.051 1.00 80.06 85 ASP A CA 1
ATOM 628 C C . ASP A 1 85 ? 5.458 14.346 13.703 1.00 80.06 85 ASP A C 1
ATOM 630 O O . ASP A 1 85 ? 4.322 14.708 14.025 1.00 80.06 85 ASP A O 1
ATOM 634 N N . PRO A 1 86 ? 6.521 15.151 13.902 1.00 83.69 86 PRO A N 1
ATOM 635 C CA . PRO A 1 86 ? 6.400 16.482 14.503 1.00 83.69 86 PRO A CA 1
ATOM 636 C C . PRO A 1 86 ? 5.482 17.451 13.740 1.00 83.69 86 PRO A C 1
ATOM 638 O O . PRO A 1 86 ? 5.066 18.467 14.295 1.00 83.69 86 PRO A O 1
ATOM 641 N N . TRP A 1 87 ? 5.168 17.164 12.473 1.00 83.62 87 TRP A N 1
ATOM 642 C CA . TRP A 1 87 ? 4.275 17.974 11.644 1.00 83.62 87 TRP A CA 1
ATOM 643 C C . TRP A 1 87 ? 2.802 17.573 11.799 1.00 83.62 87 TRP A C 1
ATOM 645 O O . TRP A 1 87 ? 1.923 18.328 11.378 1.00 83.62 87 TRP A O 1
ATOM 655 N N . GLY A 1 88 ? 2.523 16.452 12.470 1.00 78.62 88 GLY A N 1
ATOM 656 C CA . GLY A 1 88 ? 1.187 15.962 12.794 1.00 78.62 88 GLY A CA 1
ATOM 657 C C . GLY A 1 88 ? 0.644 14.914 11.825 1.00 78.62 88 GLY A C 1
ATOM 658 O O . GLY A 1 88 ? -0.526 14.560 11.944 1.00 78.62 88 GLY A O 1
ATOM 659 N N . ASN A 1 89 ? 1.450 14.408 10.885 1.00 83.25 89 ASN A N 1
ATOM 660 C CA . ASN A 1 89 ? 1.041 13.260 10.076 1.00 83.25 89 ASN A CA 1
ATOM 661 C C . ASN A 1 89 ? 1.303 11.971 10.848 1.00 83.25 89 ASN A C 1
ATOM 663 O O . ASN A 1 89 ? 2.263 11.864 11.613 1.00 83.25 89 ASN A O 1
ATOM 667 N N . THR A 1 90 ? 0.464 10.972 10.621 1.00 80.81 90 THR A N 1
ATOM 668 C CA . THR A 1 90 ? 0.549 9.682 11.304 1.00 80.81 90 THR A CA 1
ATOM 669 C C . THR A 1 90 ? 0.941 8.588 10.324 1.00 80.81 90 THR A C 1
ATOM 671 O O . THR A 1 90 ? 0.450 8.550 9.202 1.00 80.81 90 THR A O 1
ATOM 674 N N . ARG A 1 91 ? 1.810 7.672 10.750 1.00 86.88 91 ARG A N 1
ATOM 675 C CA . ARG A 1 91 ? 2.165 6.447 10.035 1.00 86.88 91 ARG A CA 1
ATOM 676 C C . ARG A 1 91 ? 1.765 5.246 10.873 1.00 86.88 91 ARG A C 1
ATOM 678 O O . ARG A 1 91 ? 2.190 5.125 12.015 1.00 86.88 91 ARG A O 1
ATOM 685 N N . ILE A 1 92 ? 0.966 4.361 10.298 1.00 86.50 92 ILE A N 1
ATOM 686 C CA . ILE A 1 92 ? 0.632 3.060 10.868 1.00 86.50 92 ILE A CA 1
ATOM 687 C C . ILE A 1 92 ? 1.426 2.017 10.092 1.00 86.50 92 ILE A C 1
ATOM 689 O O . ILE A 1 92 ? 1.390 1.991 8.860 1.00 86.50 92 ILE A O 1
ATOM 693 N N . TYR A 1 93 ? 2.129 1.155 10.813 1.00 89.19 93 TYR A N 1
ATOM 694 C CA . TYR A 1 93 ? 2.834 0.016 10.252 1.00 89.19 93 TYR A CA 1
ATOM 695 C C . TYR A 1 93 ? 2.104 -1.256 10.645 1.00 89.19 93 TYR A C 1
ATOM 697 O O . TYR A 1 93 ? 1.690 -1.423 11.791 1.00 89.19 93 TYR A O 1
ATOM 705 N N . THR A 1 94 ? 1.961 -2.162 9.691 1.00 84.81 94 THR A N 1
ATOM 706 C CA . THR A 1 94 ? 1.427 -3.498 9.925 1.00 84.81 94 THR A CA 1
ATOM 707 C C . THR A 1 94 ? 2.364 -4.521 9.307 1.00 84.81 94 THR A C 1
ATOM 709 O O . THR A 1 94 ? 2.734 -4.423 8.137 1.00 84.81 94 THR A O 1
ATOM 712 N N . SER A 1 95 ? 2.817 -5.476 10.114 1.00 84.38 95 SER A N 1
ATOM 713 C CA . SER A 1 95 ? 3.588 -6.620 9.638 1.00 84.38 95 SER A CA 1
ATOM 714 C C . SER A 1 95 ? 2.755 -7.441 8.665 1.00 84.38 95 SER A C 1
ATOM 716 O O . SER A 1 95 ? 1.599 -7.740 8.949 1.00 84.38 95 SER A O 1
ATOM 718 N N . LEU A 1 96 ? 3.357 -7.896 7.564 1.00 76.69 96 LEU A N 1
ATOM 719 C CA . LEU A 1 96 ? 2.682 -8.832 6.660 1.00 76.69 96 LEU A CA 1
ATOM 720 C C . LEU A 1 96 ? 2.312 -10.143 7.372 1.00 76.69 96 LEU A C 1
ATOM 722 O O . LEU A 1 96 ? 1.351 -10.796 6.999 1.00 76.69 96 LEU A O 1
ATOM 726 N N . MET A 1 97 ? 3.028 -10.519 8.433 1.00 81.94 97 MET A N 1
ATOM 727 C CA . MET A 1 97 ? 2.711 -11.693 9.260 1.00 81.94 97 MET A CA 1
ATOM 728 C C . MET A 1 97 ? 1.861 -11.342 10.493 1.00 81.94 97 MET A C 1
ATOM 730 O O . MET A 1 97 ? 1.834 -12.100 11.462 1.00 81.94 97 MET A O 1
ATOM 734 N N . GLY A 1 98 ? 1.221 -10.171 10.503 1.00 79.06 98 GLY A N 1
ATOM 735 C CA . GLY A 1 98 ? 0.382 -9.725 11.608 1.00 79.06 98 GLY A CA 1
ATOM 736 C C . GLY A 1 98 ? -0.941 -10.484 11.708 1.00 79.06 98 GLY A C 1
ATOM 737 O O . GLY A 1 98 ? -1.429 -11.068 10.742 1.00 79.06 98 GLY A O 1
ATOM 738 N N . CYS A 1 99 ? -1.554 -10.473 12.893 1.00 87.19 99 CYS A N 1
ATOM 739 C CA . CYS A 1 99 ? -2.917 -10.991 13.064 1.00 87.19 99 CYS A CA 1
ATOM 740 C C . CYS A 1 99 ? -3.872 -10.261 12.118 1.00 87.19 99 CYS A C 1
ATOM 742 O O . CYS A 1 99 ? -3.647 -9.097 11.845 1.00 87.19 99 CYS A O 1
ATOM 744 N N . PHE A 1 100 ? -4.951 -10.892 11.653 1.00 84.75 100 PHE A N 1
ATOM 745 C CA . PHE A 1 100 ? -5.952 -10.246 10.780 1.00 84.75 100 PHE A CA 1
ATOM 746 C C . PHE A 1 100 ? -5.403 -9.670 9.457 1.00 84.75 100 PHE A C 1
ATOM 748 O O . PHE A 1 100 ? -6.136 -8.984 8.748 1.00 84.75 100 PHE A O 1
ATOM 755 N N . VAL A 1 101 ? -4.145 -9.952 9.109 1.00 80.38 101 VAL A N 1
ATOM 756 C CA . VAL A 1 101 ? -3.577 -9.657 7.795 1.00 80.38 101 VAL A CA 1
ATOM 757 C C . VAL A 1 101 ? -3.810 -10.865 6.899 1.00 80.38 101 VAL A C 1
ATOM 759 O O . VAL A 1 101 ? -3.408 -11.981 7.228 1.00 80.38 101 VAL A O 1
ATOM 762 N N . ASP A 1 102 ? -4.470 -10.635 5.768 1.00 76.62 102 ASP A N 1
ATOM 763 C CA . ASP A 1 102 ? -4.659 -11.638 4.724 1.00 76.62 102 ASP A CA 1
ATOM 764 C C . ASP A 1 102 ? -3.735 -11.311 3.546 1.00 76.62 102 ASP A C 1
ATOM 766 O O . ASP A 1 102 ? -3.968 -10.360 2.795 1.00 76.62 102 ASP A O 1
ATOM 770 N N . ASN A 1 103 ? -2.649 -12.077 3.410 1.00 68.62 103 ASN A N 1
ATOM 771 C CA . ASN A 1 103 ? -1.742 -11.941 2.275 1.00 68.62 103 ASN A CA 1
ATOM 772 C C . ASN A 1 103 ? -2.276 -12.767 1.117 1.00 68.62 103 ASN A C 1
ATOM 774 O O . ASN A 1 103 ? -2.094 -13.986 1.063 1.00 68.62 103 ASN A O 1
ATOM 778 N N . LYS A 1 104 ? -2.901 -12.089 0.164 1.00 64.56 104 LYS A N 1
ATOM 779 C CA . LYS A 1 104 ? -3.346 -12.728 -1.063 1.00 64.56 104 LYS A CA 1
ATOM 780 C C . LYS A 1 104 ? -2.257 -12.658 -2.125 1.00 64.56 104 LYS A C 1
ATOM 782 O O . LYS A 1 104 ? -2.048 -11.614 -2.738 1.00 64.56 104 LYS A O 1
ATOM 787 N N . ASP A 1 105 ? -1.584 -13.782 -2.345 1.00 54.00 105 ASP A N 1
ATOM 788 C CA . ASP A 1 105 ? -0.708 -13.948 -3.499 1.00 54.00 105 ASP A CA 1
ATOM 789 C C . ASP A 1 105 ? -1.553 -14.282 -4.735 1.00 54.00 105 ASP A C 1
ATOM 791 O O . ASP A 1 105 ? -1.996 -15.412 -4.932 1.00 54.00 105 ASP A O 1
ATOM 795 N N . ASP A 1 106 ? -1.835 -13.262 -5.543 1.00 53.59 106 ASP A N 1
ATOM 796 C CA . ASP A 1 106 ? -2.482 -13.414 -6.848 1.00 53.59 106 ASP A CA 1
ATOM 797 C C . ASP A 1 106 ? -1.450 -13.485 -7.997 1.00 53.59 106 ASP A C 1
ATOM 799 O O . ASP A 1 106 ? -1.813 -13.358 -9.171 1.00 53.59 106 ASP A O 1
ATOM 803 N N . THR A 1 107 ? -0.160 -13.661 -7.684 1.00 43.19 107 THR A N 1
ATOM 804 C CA . THR A 1 107 ? 0.914 -13.736 -8.677 1.00 43.19 107 THR A CA 1
ATOM 805 C C . THR A 1 107 ? 0.871 -15.097 -9.372 1.00 43.19 107 THR A C 1
ATOM 807 O O . THR A 1 107 ? 1.023 -16.133 -8.733 1.00 43.19 107 THR A O 1
ATOM 810 N N . VAL A 1 108 ? 0.692 -15.113 -10.697 1.00 53.47 108 VAL A N 1
ATOM 811 C CA . VAL A 1 108 ? 0.851 -16.319 -11.529 1.00 53.47 108 VAL A CA 1
ATOM 812 C C . VAL A 1 108 ? 2.193 -16.189 -12.262 1.00 53.47 108 VAL A C 1
ATOM 814 O O . VAL A 1 108 ? 2.274 -15.433 -13.234 1.00 53.47 108 VAL A O 1
ATOM 817 N N . PRO A 1 109 ? 3.278 -16.847 -11.806 1.00 53.44 109 PRO A N 1
ATOM 818 C CA . PRO A 1 109 ? 4.619 -16.665 -12.372 1.00 53.44 109 PRO A CA 1
ATOM 819 C C . PRO A 1 109 ? 4.696 -16.931 -13.881 1.00 53.44 109 PRO A C 1
ATOM 821 O O . PRO A 1 109 ? 5.515 -16.333 -14.580 1.00 53.44 109 PRO A O 1
ATOM 824 N N . GLU A 1 110 ? 3.825 -17.801 -14.393 1.00 58.09 110 GLU A N 1
ATOM 825 C CA . GLU A 1 110 ? 3.764 -18.200 -15.796 1.00 58.09 110 GLU A CA 1
ATOM 826 C C . GLU A 1 110 ? 3.201 -17.099 -16.705 1.00 58.09 110 GLU A C 1
ATOM 828 O O . GLU A 1 110 ? 3.548 -17.057 -17.885 1.00 58.09 110 GLU A O 1
ATOM 833 N N . THR A 1 111 ? 2.360 -16.193 -16.188 1.00 61.84 111 THR A N 1
ATOM 834 C CA . THR A 1 111 ? 1.765 -15.112 -16.994 1.00 61.84 111 THR A CA 1
ATOM 835 C C . THR A 1 111 ? 2.645 -13.870 -17.060 1.00 61.84 111 THR A C 1
ATOM 837 O O . THR A 1 111 ? 2.456 -13.072 -17.971 1.00 61.84 111 THR A O 1
ATOM 840 N N . ARG A 1 112 ? 3.626 -13.717 -16.151 1.00 67.75 112 ARG A N 1
ATOM 841 C CA . ARG A 1 112 ? 4.633 -12.630 -16.136 1.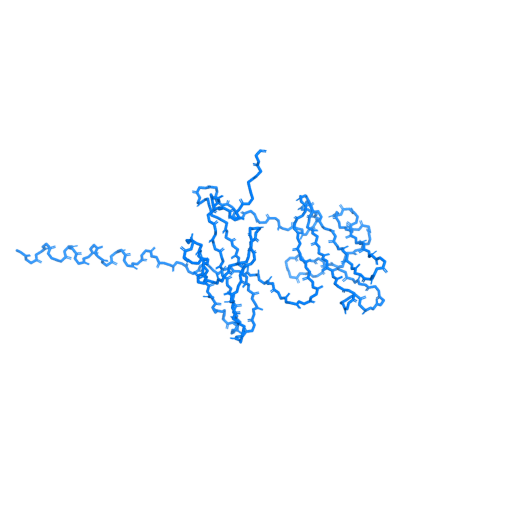00 67.75 112 ARG A CA 1
ATOM 842 C C . ARG A 1 112 ? 4.045 -11.223 -16.304 1.00 67.75 112 ARG A C 1
ATOM 844 O O . ARG A 1 112 ? 4.650 -10.363 -16.943 1.00 67.75 112 ARG A O 1
ATOM 851 N N . VAL A 1 113 ? 2.870 -10.984 -15.732 1.00 64.06 113 VAL A N 1
ATOM 852 C CA . VAL A 1 113 ? 2.142 -9.716 -15.834 1.00 64.06 113 VAL A CA 1
ATOM 853 C C . VAL A 1 113 ? 1.698 -9.270 -14.444 1.00 64.06 113 VAL A C 1
ATOM 855 O O . VAL A 1 113 ? 1.086 -10.026 -13.695 1.00 64.06 113 VAL A O 1
ATOM 858 N N . PHE A 1 114 ? 1.996 -8.019 -14.105 1.00 62.66 114 PHE A N 1
ATOM 859 C CA . PHE A 1 114 ? 1.541 -7.338 -12.901 1.00 62.66 114 PHE A CA 1
ATOM 860 C C . PHE A 1 114 ? 0.125 -6.820 -13.135 1.00 62.66 114 PHE A C 1
ATOM 862 O O . PHE A 1 114 ? -0.081 -6.026 -14.048 1.00 62.66 114 PHE A O 1
ATOM 869 N N . SER A 1 115 ? -0.846 -7.265 -12.337 1.00 58.28 115 SER A N 1
ATOM 870 C CA . SER A 1 115 ? -2.251 -6.869 -12.473 1.00 58.28 115 SER A CA 1
ATOM 871 C C . SER A 1 115 ? -2.705 -6.093 -11.243 1.00 58.28 115 SER A C 1
ATOM 873 O O . SER A 1 115 ? -2.739 -6.631 -10.140 1.00 58.28 115 SER A O 1
ATOM 875 N N . VAL A 1 116 ? -3.114 -4.845 -11.443 1.00 62.25 116 VAL A N 1
ATOM 876 C CA . VAL A 1 116 ? -3.624 -3.948 -10.403 1.00 62.25 116 VAL A CA 1
ATOM 877 C C . VAL A 1 116 ? -5.072 -3.620 -10.711 1.00 62.25 116 VAL A C 1
ATOM 879 O O . VAL A 1 116 ? -5.408 -3.280 -11.842 1.00 62.25 116 VAL A O 1
ATOM 882 N N . PHE A 1 117 ? -5.933 -3.683 -9.705 1.00 63.69 117 PHE A N 1
ATOM 883 C CA . PHE A 1 117 ? -7.286 -3.144 -9.788 1.00 63.69 117 PHE A CA 1
ATOM 884 C C . PHE A 1 117 ? -7.378 -1.888 -8.941 1.00 63.69 117 PHE A C 1
ATOM 886 O O . PHE A 1 117 ? -6.778 -1.846 -7.882 1.00 63.69 117 PHE A O 1
ATOM 893 N N . LEU A 1 118 ? -8.113 -0.891 -9.436 1.00 57.81 118 LEU A N 1
ATOM 894 C CA . LEU A 1 118 ? -8.261 0.468 -8.924 1.00 57.81 118 LEU A CA 1
ATOM 895 C C . LEU A 1 118 ? -9.764 0.857 -8.901 1.00 57.81 118 LEU A C 1
ATOM 897 O O . LEU A 1 118 ? -10.250 1.451 -9.845 1.00 57.81 118 LEU A O 1
ATOM 901 N N . GLY A 1 119 ? -10.551 0.498 -7.884 1.00 66.62 119 GLY A N 1
ATOM 902 C CA . GLY A 1 119 ? -11.997 0.716 -7.773 1.00 66.62 119 GLY A CA 1
ATOM 903 C C . GLY A 1 119 ? -12.617 1.478 -6.595 1.00 66.62 119 GLY A C 1
ATOM 904 O O . GLY A 1 119 ? -11.960 1.965 -5.693 1.00 66.62 119 GLY A O 1
ATOM 905 N N . THR A 1 120 ? -13.949 1.521 -6.680 1.00 68.25 120 THR A N 1
ATOM 906 C CA . THR A 1 120 ? -14.962 2.288 -5.929 1.00 68.25 120 THR A CA 1
ATOM 907 C C . THR A 1 120 ? -14.881 3.804 -6.083 1.00 68.25 120 THR A C 1
ATOM 909 O O . THR A 1 120 ? -14.918 4.557 -5.113 1.00 68.25 120 THR A O 1
ATOM 912 N N . PHE A 1 121 ? -14.834 4.252 -7.334 1.00 76.00 121 PHE A N 1
ATOM 913 C CA . PHE A 1 121 ? -15.008 5.656 -7.687 1.00 76.00 121 PHE A CA 1
ATOM 914 C C . PHE A 1 121 ? -16.467 5.981 -8.018 1.00 76.00 121 PHE A C 1
ATOM 916 O O . PHE A 1 121 ? -17.224 5.114 -8.459 1.00 76.00 121 PHE A O 1
ATOM 923 N N . LEU A 1 122 ? -16.868 7.237 -7.824 1.00 79.94 122 LEU A N 1
ATOM 924 C CA . LEU A 1 122 ? -18.155 7.738 -8.309 1.00 79.94 122 LEU A CA 1
ATOM 925 C C . LEU A 1 122 ? -18.196 7.726 -9.851 1.00 79.94 122 LEU A C 1
ATOM 927 O O . LEU A 1 122 ? -17.164 7.650 -10.520 1.00 79.94 122 LEU A O 1
ATOM 931 N N . HIS A 1 123 ? -19.399 7.768 -10.427 1.00 78.31 123 HIS A N 1
ATOM 932 C CA . HIS A 1 123 ? -19.611 7.620 -11.874 1.00 78.31 123 HIS A CA 1
ATOM 933 C C . HIS A 1 123 ? -19.013 8.760 -12.723 1.00 78.31 123 HIS A C 1
ATOM 935 O O . HIS A 1 123 ? -18.886 8.614 -13.937 1.00 78.31 123 HIS A O 1
ATOM 941 N N . ASP A 1 124 ? -18.674 9.889 -12.102 1.00 81.19 124 ASP A N 1
ATOM 942 C CA . ASP A 1 124 ? -18.092 11.095 -12.698 1.00 81.19 124 ASP A CA 1
ATOM 943 C C . ASP A 1 124 ? -16.552 11.097 -12.730 1.00 81.19 124 ASP A C 1
ATOM 945 O O . ASP A 1 124 ? -15.952 12.009 -13.294 1.00 81.19 124 ASP A O 1
ATOM 949 N N . VAL A 1 125 ? -15.897 10.078 -12.167 1.00 79.31 125 VAL A N 1
ATOM 950 C CA . VAL A 1 125 ? -14.432 9.963 -12.173 1.00 79.31 125 VAL A CA 1
ATOM 951 C C . VAL A 1 125 ? -13.926 9.374 -13.495 1.00 79.31 125 VAL A C 1
ATOM 953 O O . VAL A 1 125 ? -14.412 8.339 -13.955 1.00 79.31 125 VAL A O 1
ATOM 956 N N . GLU A 1 126 ? -12.895 10.003 -14.066 1.00 84.56 126 GLU A N 1
ATOM 957 C CA . GLU A 1 126 ? -12.181 9.564 -15.272 1.00 84.56 126 GLU A CA 1
ATOM 958 C C . GLU A 1 126 ? -10.690 9.339 -14.973 1.00 84.56 126 GLU A C 1
ATOM 960 O O . GLU A 1 126 ? -10.019 10.212 -14.413 1.00 84.56 126 GLU A O 1
ATOM 965 N N . LEU A 1 127 ? -10.139 8.195 -15.390 1.00 71.69 127 LEU A N 1
ATOM 966 C CA . LEU A 1 127 ? -8.701 7.932 -15.311 1.00 71.69 127 LEU A CA 1
ATOM 967 C C . LEU A 1 127 ? -7.997 8.536 -16.531 1.00 71.69 127 LEU A C 1
ATOM 969 O O . LEU A 1 127 ? -8.261 8.134 -17.659 1.00 71.69 127 LEU A O 1
ATOM 973 N N . ARG A 1 128 ? -7.090 9.491 -16.299 1.00 78.69 128 ARG A N 1
ATOM 974 C CA . ARG A 1 128 ? -6.348 10.182 -17.372 1.00 78.69 128 ARG A CA 1
ATOM 975 C C . ARG A 1 128 ? -4.878 9.785 -17.441 1.00 78.69 128 ARG A C 1
ATOM 977 O O . ARG A 1 128 ? -4.380 9.514 -18.526 1.00 78.69 128 ARG A O 1
ATOM 984 N N . ASN A 1 129 ? -4.205 9.720 -16.290 1.00 79.12 129 ASN A N 1
ATOM 985 C CA . ASN A 1 129 ? -2.760 9.503 -16.192 1.00 79.12 129 ASN A CA 1
ATOM 986 C C . ASN A 1 129 ? -2.412 8.447 -15.135 1.00 79.12 129 ASN A C 1
ATOM 988 O O . ASN A 1 129 ? -3.098 8.325 -14.121 1.00 79.12 129 ASN A O 1
ATOM 992 N N . ILE A 1 130 ? -1.304 7.742 -15.356 1.00 75.62 130 ILE A N 1
ATOM 993 C CA . ILE A 1 130 ? -0.726 6.707 -14.501 1.00 75.62 130 ILE A CA 1
ATOM 994 C C . ILE A 1 130 ? 0.747 7.054 -14.256 1.00 75.62 130 ILE A C 1
ATOM 996 O O . ILE A 1 130 ? 1.517 7.268 -15.192 1.00 75.62 130 ILE A O 1
ATOM 1000 N N . THR A 1 131 ? 1.151 7.108 -12.988 1.00 79.00 131 THR A N 1
ATOM 1001 C CA . THR A 1 131 ? 2.544 7.373 -12.604 1.00 79.00 131 THR A CA 1
ATOM 1002 C C . THR A 1 131 ? 3.298 6.064 -12.424 1.00 79.00 131 THR A C 1
ATOM 1004 O O . THR A 1 131 ? 2.981 5.270 -11.541 1.00 79.00 131 THR A O 1
ATOM 1007 N N . PHE A 1 132 ? 4.333 5.875 -13.231 1.00 71.06 132 PHE A N 1
ATOM 1008 C CA . PHE A 1 132 ? 5.293 4.787 -13.134 1.00 71.06 132 PHE A CA 1
ATOM 1009 C C . PHE A 1 132 ? 6.611 5.275 -12.522 1.00 71.06 132 PHE A C 1
ATOM 1011 O O . PHE A 1 132 ? 6.866 6.473 -12.396 1.00 71.06 132 PHE A O 1
ATOM 1018 N N . SER A 1 133 ? 7.485 4.334 -12.176 1.00 62.47 133 SER A N 1
ATOM 1019 C CA . SER A 1 133 ? 8.837 4.613 -11.676 1.00 62.47 133 SER A CA 1
ATOM 1020 C C . SER A 1 133 ? 9.676 5.487 -12.616 1.00 62.47 133 SER A C 1
ATOM 1022 O O . SER A 1 133 ? 10.481 6.297 -12.161 1.00 62.47 133 SER A O 1
ATOM 1024 N N . THR A 1 134 ? 9.473 5.334 -13.924 1.00 69.88 134 THR A N 1
ATOM 1025 C CA . THR A 1 134 ? 10.216 6.030 -14.979 1.00 69.88 134 THR A CA 1
ATOM 1026 C C . THR A 1 134 ? 9.566 7.344 -15.414 1.00 69.88 134 THR A C 1
ATOM 1028 O O . THR A 1 134 ? 10.136 8.046 -16.245 1.00 69.88 134 THR A O 1
ATOM 1031 N N . GLY A 1 135 ? 8.371 7.674 -14.914 1.00 74.88 135 GLY A N 1
ATOM 1032 C CA . GLY A 1 135 ? 7.627 8.869 -15.316 1.00 74.88 135 GLY A CA 1
ATOM 1033 C C . GLY A 1 135 ? 6.114 8.667 -15.355 1.00 74.88 135 GLY A C 1
ATOM 1034 O O . GLY A 1 135 ? 5.597 7.612 -15.000 1.00 74.88 135 GLY A O 1
ATOM 1035 N N . VAL A 1 136 ? 5.392 9.698 -15.788 1.00 83.25 136 VAL A N 1
ATOM 1036 C CA . VAL A 1 136 ? 3.927 9.682 -15.916 1.00 83.25 136 VAL A CA 1
ATOM 1037 C C . VAL A 1 136 ? 3.547 9.366 -17.359 1.00 83.25 136 VAL A C 1
ATOM 1039 O O 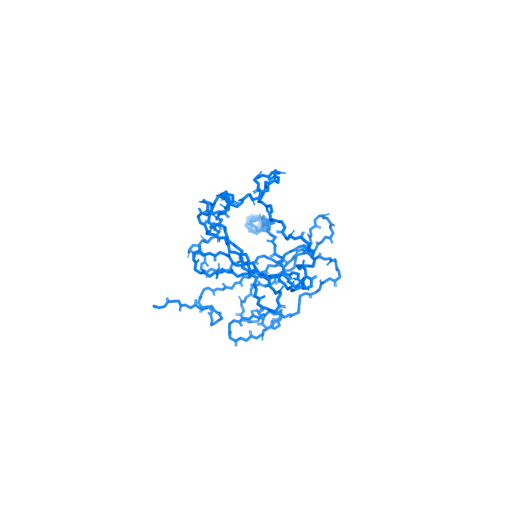. VAL A 1 136 ? 4.137 9.936 -18.272 1.00 83.25 136 VAL A O 1
ATOM 1042 N N . LEU A 1 137 ? 2.564 8.487 -17.555 1.00 79.25 137 LEU A N 1
ATOM 1043 C CA . LEU A 1 137 ? 1.981 8.156 -18.855 1.00 79.25 137 LEU A CA 1
ATOM 1044 C C . LEU A 1 137 ? 0.468 8.367 -18.819 1.00 79.25 137 LEU A C 1
ATOM 1046 O O . LEU A 1 137 ? -0.186 8.032 -17.835 1.00 79.25 137 LEU A O 1
ATOM 1050 N N . THR A 1 138 ? -0.105 8.875 -19.900 1.00 90.94 138 THR A N 1
ATOM 1051 C CA . THR A 1 138 ? -1.557 8.876 -20.127 1.00 90.94 138 THR A CA 1
ATOM 1052 C C . THR A 1 138 ? -2.093 7.447 -20.285 1.00 90.94 138 THR A C 1
ATOM 1054 O O . THR A 1 138 ? -1.335 6.485 -20.482 1.00 90.94 138 THR A O 1
ATOM 1057 N N . VAL A 1 139 ? -3.415 7.278 -20.209 1.00 86.38 139 VAL A N 1
ATOM 1058 C CA . VAL A 1 139 ? -4.064 5.989 -20.503 1.00 86.38 139 VAL A CA 1
ATOM 1059 C C . VAL A 1 139 ? -3.770 5.551 -21.939 1.00 86.38 139 VAL A C 1
ATOM 1061 O O . VAL A 1 139 ? -3.470 4.381 -22.181 1.00 86.38 139 VAL A O 1
ATOM 1064 N N . GLU A 1 140 ? -3.787 6.484 -22.888 1.00 90.94 140 GLU A N 1
ATOM 1065 C CA . GLU A 1 140 ? -3.489 6.223 -24.293 1.00 90.94 140 GLU A CA 1
ATOM 1066 C C . GLU A 1 140 ? -2.033 5.788 -24.494 1.00 90.94 140 GLU A C 1
ATOM 1068 O O . GLU A 1 140 ? -1.784 4.780 -25.155 1.00 90.94 140 GLU A O 1
ATOM 1073 N N . GLU A 1 141 ? -1.072 6.488 -23.883 1.00 89.31 141 GLU A N 1
ATOM 1074 C CA . GLU A 1 141 ? 0.351 6.124 -23.946 1.00 89.31 141 GLU A CA 1
ATOM 1075 C C . GLU A 1 141 ? 0.626 4.764 -23.296 1.00 89.31 141 GLU A C 1
ATOM 1077 O O . GLU A 1 141 ? 1.427 3.983 -23.809 1.00 89.31 141 GLU A O 1
ATOM 1082 N N . SER A 1 142 ? -0.063 4.450 -22.197 1.00 83.81 142 SER A N 1
ATOM 1083 C CA . SER A 1 142 ? 0.054 3.156 -21.517 1.00 83.81 142 SER A CA 1
ATOM 1084 C C . SER A 1 142 ? -0.435 2.015 -22.412 1.00 83.81 142 SER A C 1
ATOM 1086 O O . SER A 1 142 ? 0.267 1.017 -22.582 1.00 83.81 142 SER A O 1
ATOM 1088 N N . ASN A 1 143 ? -1.591 2.196 -23.057 1.00 90.88 143 ASN A N 1
ATOM 1089 C CA . ASN A 1 143 ? -2.128 1.228 -24.013 1.00 90.88 143 ASN A CA 1
ATOM 1090 C C . ASN A 1 143 ? -1.237 1.090 -25.259 1.00 90.88 143 ASN A C 1
ATOM 1092 O O . ASN A 1 143 ? -0.994 -0.024 -25.722 1.00 90.88 143 ASN A O 1
ATOM 1096 N N . ALA A 1 144 ? -0.677 2.194 -25.765 1.00 92.44 144 ALA A N 1
ATOM 1097 C CA . ALA A 1 144 ? 0.270 2.177 -26.882 1.00 92.44 144 ALA A CA 1
ATOM 1098 C C . ALA A 1 144 ? 1.584 1.449 -26.542 1.00 92.44 144 ALA A C 1
ATOM 1100 O O . ALA A 1 144 ? 2.190 0.832 -27.418 1.00 92.44 144 ALA A O 1
ATOM 1101 N N . LYS A 1 145 ? 2.006 1.473 -25.271 1.00 84.75 145 LYS A N 1
ATOM 1102 C CA . LYS A 1 145 ? 3.149 0.702 -24.755 1.00 84.75 145 LYS A CA 1
ATOM 1103 C C . LYS A 1 145 ? 2.853 -0.787 -24.524 1.00 84.75 145 LYS A C 1
ATOM 1105 O O . LYS A 1 145 ? 3.759 -1.528 -24.151 1.00 84.75 145 LYS A O 1
ATOM 1110 N N . GLY A 1 146 ? 1.618 -1.238 -24.749 1.00 84.94 146 GLY A N 1
ATOM 1111 C CA . GLY A 1 146 ? 1.211 -2.626 -24.525 1.00 84.94 146 GLY A CA 1
ATOM 1112 C C . GLY A 1 146 ? 0.824 -2.938 -23.078 1.00 84.94 146 GLY A C 1
ATOM 1113 O O . GLY A 1 146 ? 0.668 -4.107 -22.728 1.00 84.94 146 GLY A O 1
ATOM 1114 N N . PHE A 1 147 ? 0.648 -1.919 -22.231 1.00 87.50 147 PHE A N 1
ATOM 1115 C CA . PHE A 1 147 ? -0.009 -2.084 -20.934 1.00 87.50 147 PHE A CA 1
ATOM 1116 C C . PHE A 1 147 ? -1.518 -2.103 -21.161 1.00 87.50 147 PHE A C 1
ATOM 1118 O O . PHE A 1 147 ? -2.012 -1.459 -22.076 1.00 87.50 147 PHE A O 1
ATOM 1125 N N . THR A 1 148 ? -2.275 -2.843 -20.359 1.00 84.44 148 THR A N 1
ATOM 1126 C CA . THR A 1 148 ? -3.735 -2.905 -20.536 1.00 84.44 148 THR A CA 1
ATOM 1127 C C . THR A 1 148 ? -4.424 -2.092 -19.458 1.00 84.44 148 THR A C 1
ATOM 1129 O O . THR A 1 148 ? -4.367 -2.475 -18.293 1.00 84.44 148 THR A O 1
ATOM 1132 N N . VAL A 1 149 ? -5.096 -1.005 -19.842 1.00 85.56 149 VAL A N 1
ATOM 1133 C CA . VAL A 1 149 ? -5.923 -0.183 -18.946 1.00 85.56 149 VAL A CA 1
ATOM 1134 C C . VAL A 1 149 ? -7.399 -0.342 -19.322 1.00 85.56 149 VAL A C 1
ATOM 1136 O O . VAL A 1 149 ? -7.772 -0.065 -20.458 1.00 85.56 149 VAL A O 1
ATOM 1139 N N . GLN A 1 150 ? -8.250 -0.785 -18.392 1.00 85.62 150 GLN A N 1
ATOM 1140 C CA . GLN A 1 150 ? -9.693 -0.976 -18.632 1.00 85.62 150 GLN A CA 1
ATOM 1141 C C . GLN A 1 150 ? -10.534 -0.339 -17.530 1.00 85.62 150 GLN A C 1
ATOM 1143 O O . GLN A 1 150 ? -10.161 -0.423 -16.366 1.00 85.62 150 GLN A O 1
ATOM 1148 N N . GLU A 1 151 ? -11.675 0.249 -17.888 1.00 86.38 151 GLU A N 1
ATOM 1149 C CA . GLU A 1 151 ? -12.716 0.705 -16.958 1.00 86.38 151 GLU A CA 1
ATOM 1150 C C . GLU A 1 151 ? -13.793 -0.379 -16.796 1.00 86.38 151 GLU A C 1
ATOM 1152 O O . GLU A 1 151 ? -14.185 -1.041 -17.755 1.00 86.38 151 GLU A O 1
ATOM 1157 N N . HIS A 1 152 ? -14.305 -0.525 -15.580 1.00 81.81 152 HIS A N 1
ATOM 1158 C CA . HIS A 1 152 ? -15.331 -1.475 -15.177 1.00 81.81 152 HIS A CA 1
ATOM 1159 C C . HIS A 1 152 ? -16.409 -0.732 -14.393 1.00 81.81 152 HIS A C 1
ATOM 1161 O O . HIS A 1 152 ? -16.118 -0.032 -13.423 1.00 81.81 152 HIS A O 1
ATOM 1167 N N . SER A 1 153 ? -17.665 -0.910 -14.786 1.00 82.00 153 SER A N 1
ATOM 1168 C CA . SER A 1 153 ? -18.817 -0.424 -14.021 1.00 82.00 153 SER A CA 1
ATOM 1169 C C . SER A 1 153 ? -19.301 -1.509 -13.060 1.00 82.00 153 SER A C 1
ATOM 1171 O O . SER A 1 153 ? -19.503 -2.655 -13.461 1.00 82.00 153 SER A O 1
ATOM 1173 N N . LEU A 1 154 ? -19.489 -1.158 -11.789 1.00 77.00 154 LEU A N 1
ATOM 1174 C CA . LEU A 1 154 ? -19.970 -2.057 -10.741 1.00 77.00 154 LEU A CA 1
ATOM 1175 C C . LEU A 1 154 ? -21.490 -1.937 -10.559 1.00 77.00 154 LEU A C 1
ATOM 1177 O O . LEU A 1 154 ? -22.098 -0.907 -10.843 1.00 77.00 154 LEU A O 1
ATOM 1181 N N . ALA A 1 155 ? -22.116 -2.994 -10.031 1.00 75.38 155 ALA A N 1
ATOM 1182 C CA . ALA A 1 155 ? -23.575 -3.092 -9.878 1.00 75.38 155 ALA A CA 1
ATOM 1183 C C . ALA A 1 155 ? -24.200 -2.010 -8.971 1.00 75.38 155 ALA A C 1
ATOM 1185 O O . ALA A 1 155 ? -25.391 -1.733 -9.061 1.00 75.38 155 ALA A O 1
ATOM 1186 N N . ASN A 1 156 ? -23.396 -1.387 -8.109 1.00 70.69 156 ASN A N 1
ATOM 1187 C CA . ASN A 1 156 ? -23.769 -0.269 -7.239 1.00 70.69 156 ASN A CA 1
ATOM 1188 C C . ASN A 1 156 ? -23.692 1.109 -7.937 1.00 70.69 156 ASN A C 1
ATOM 1190 O O . ASN A 1 156 ? -23.841 2.127 -7.268 1.00 70.69 156 ASN A O 1
ATOM 1194 N N . GLY A 1 157 ? -23.404 1.159 -9.243 1.00 73.62 157 GLY A N 1
ATOM 1195 C CA . GLY A 1 157 ? -23.222 2.397 -10.009 1.00 73.62 157 GLY A CA 1
ATOM 1196 C C . GLY A 1 157 ? -21.841 3.049 -9.863 1.00 73.62 157 GLY A C 1
ATOM 1197 O O . GLY A 1 157 ? -21.594 4.084 -10.476 1.00 73.62 157 GLY A O 1
ATOM 1198 N N . SER A 1 158 ? -20.938 2.460 -9.072 1.00 78.00 158 SER A N 1
ATOM 1199 C CA . SER A 1 158 ? -19.548 2.916 -8.949 1.00 78.00 158 SER A CA 1
ATOM 1200 C C . SER A 1 158 ? -18.667 2.379 -10.085 1.00 78.00 158 SER A C 1
ATOM 1202 O O . SER A 1 158 ? -19.031 1.418 -10.765 1.00 78.00 158 SER A O 1
ATOM 1204 N N . LYS A 1 159 ? -17.501 2.992 -10.293 1.00 80.56 159 LYS A N 1
ATOM 1205 C CA . LYS A 1 159 ? -16.511 2.602 -11.305 1.00 80.56 159 LYS A CA 1
ATOM 1206 C C . LYS A 1 159 ? -15.239 2.029 -10.681 1.00 80.56 159 LYS A C 1
ATOM 1208 O O . LYS A 1 159 ? -14.868 2.347 -9.548 1.00 80.56 159 LYS A O 1
ATOM 1213 N N . SER A 1 160 ? -14.535 1.212 -11.453 1.00 76.94 160 SER A N 1
ATOM 1214 C CA . SER A 1 160 ? -13.170 0.773 -11.172 1.00 76.94 160 SER A CA 1
ATOM 1215 C C . SER A 1 160 ? -12.350 0.635 -12.439 1.00 76.94 160 SER A C 1
ATOM 1217 O O . SER A 1 160 ? -12.900 0.380 -13.494 1.00 76.94 160 SER A O 1
ATOM 1219 N N . PHE A 1 161 ? -11.036 0.725 -12.332 1.00 81.19 161 PHE A N 1
ATOM 1220 C CA . PHE A 1 161 ? -10.093 0.531 -13.418 1.00 81.19 161 PHE A CA 1
ATOM 1221 C C . PHE A 1 161 ? -9.223 -0.698 -13.150 1.00 81.19 161 PHE A C 1
ATOM 1223 O O . PHE A 1 161 ? -9.015 -1.076 -12.001 1.00 81.19 161 PHE A O 1
ATOM 1230 N N . SER A 1 162 ? -8.689 -1.321 -14.190 1.00 77.12 162 SER A N 1
ATOM 1231 C CA . SER A 1 162 ? -7.664 -2.358 -14.083 1.00 77.12 162 SER A CA 1
ATOM 1232 C C . SER A 1 162 ? -6.473 -1.997 -14.949 1.00 77.12 162 SER A C 1
ATOM 1234 O O . SER A 1 162 ? -6.669 -1.606 -16.096 1.00 77.12 162 SER A O 1
ATOM 1236 N N . LEU A 1 163 ? -5.267 -2.174 -14.420 1.00 79.88 163 LEU A N 1
ATOM 1237 C CA . LEU A 1 163 ? -4.000 -1.985 -15.111 1.00 79.88 163 LEU A CA 1
ATOM 1238 C C . LEU A 1 163 ? -3.242 -3.315 -15.146 1.00 79.88 163 LEU A C 1
ATOM 1240 O O . LEU A 1 163 ? -3.045 -3.935 -14.103 1.00 79.88 163 LEU A O 1
ATOM 1244 N N . GLN A 1 164 ? -2.776 -3.722 -16.322 1.00 79.44 164 GLN A N 1
ATOM 1245 C CA . GLN A 1 164 ? -1.881 -4.866 -16.490 1.00 79.44 164 GLN A CA 1
ATOM 1246 C C . GLN A 1 164 ? -0.571 -4.436 -17.145 1.00 79.44 164 GLN A C 1
ATOM 1248 O O . GLN A 1 164 ? -0.588 -3.802 -18.200 1.00 79.44 164 GLN A O 1
ATOM 1253 N N . VAL A 1 165 ? 0.555 -4.795 -16.532 1.00 76.44 165 VAL A N 1
ATOM 1254 C CA . VAL A 1 165 ? 1.904 -4.409 -16.966 1.00 76.44 165 VAL A CA 1
ATOM 1255 C C . VAL A 1 165 ? 2.797 -5.650 -17.030 1.00 76.44 165 VAL A C 1
ATOM 1257 O O . VAL A 1 165 ? 2.969 -6.312 -16.009 1.00 76.44 165 VAL A O 1
ATOM 1260 N N . PRO A 1 166 ? 3.391 -5.988 -18.183 1.00 80.00 166 PRO A N 1
ATOM 1261 C CA . PRO A 1 166 ? 4.357 -7.081 -18.280 1.00 80.00 166 PRO A CA 1
ATOM 1262 C C . PRO A 1 166 ? 5.575 -6.879 -17.367 1.00 80.00 166 PRO A C 1
ATOM 1264 O O . PRO A 1 166 ? 6.065 -5.765 -17.205 1.00 80.00 166 PRO A O 1
ATOM 1267 N N . PHE A 1 167 ? 6.103 -7.951 -16.781 1.00 71.12 167 PHE A N 1
ATOM 1268 C CA . PHE A 1 167 ? 7.263 -7.894 -15.877 1.00 71.12 167 PHE A CA 1
ATOM 1269 C C . PHE A 1 167 ? 8.559 -7.473 -16.576 1.00 71.12 167 PHE A C 1
ATOM 1271 O O . PHE A 1 167 ? 9.500 -7.005 -15.933 1.00 71.12 167 PHE A O 1
ATOM 1278 N N . ASP A 1 168 ? 8.651 -7.684 -17.885 1.00 77.44 168 ASP A N 1
ATOM 1279 C CA . ASP A 1 168 ? 9.791 -7.273 -18.689 1.00 77.44 168 ASP A CA 1
ATOM 1280 C C . ASP A 1 168 ? 9.771 -5.781 -19.039 1.00 77.44 168 ASP A C 1
ATOM 1282 O O . ASP A 1 168 ? 10.831 -5.267 -19.408 1.00 77.44 168 ASP A O 1
ATOM 1286 N N . ALA A 1 169 ? 8.641 -5.093 -18.832 1.00 74.25 169 ALA A N 1
ATOM 1287 C CA . ALA A 1 169 ? 8.479 -3.673 -19.108 1.00 74.25 169 ALA A CA 1
ATOM 1288 C C . ALA A 1 169 ? 9.507 -2.802 -18.368 1.00 74.25 169 ALA A C 1
ATOM 1290 O O . ALA A 1 169 ? 9.884 -3.060 -17.223 1.00 74.25 169 ALA A O 1
ATOM 1291 N N . ASP A 1 170 ? 9.931 -1.730 -19.034 1.00 75.06 170 ASP A N 1
ATOM 1292 C CA . ASP A 1 170 ? 10.907 -0.740 -18.557 1.00 75.06 170 ASP A CA 1
ATOM 1293 C C . ASP A 1 170 ? 10.461 -0.015 -17.278 1.00 75.06 170 ASP A C 1
ATOM 1295 O O . ASP A 1 170 ? 11.291 0.423 -16.484 1.00 75.06 170 ASP A O 1
ATOM 1299 N N . VAL A 1 171 ? 9.150 0.065 -17.059 1.00 66.44 171 VAL A N 1
ATOM 1300 C CA . VAL A 1 171 ? 8.522 0.671 -15.879 1.00 66.44 171 VAL A CA 1
ATOM 1301 C C . VAL A 1 171 ? 8.564 -0.211 -14.620 1.00 66.44 171 VAL A C 1
ATOM 1303 O O . VAL A 1 171 ? 8.285 0.277 -13.519 1.00 66.44 171 VAL A O 1
ATOM 1306 N N . VAL A 1 172 ? 8.887 -1.503 -14.753 1.00 63.31 172 VAL A N 1
ATOM 1307 C CA . VAL A 1 172 ? 8.918 -2.462 -13.639 1.00 63.31 172 VAL A CA 1
ATOM 1308 C C . VAL A 1 172 ? 10.330 -2.537 -13.064 1.00 63.31 172 VAL A C 1
ATOM 1310 O O . VAL A 1 172 ? 11.281 -2.921 -13.745 1.00 63.31 172 VAL A O 1
ATOM 1313 N N . PHE A 1 173 ? 10.476 -2.200 -11.780 1.00 62.69 173 PHE A N 1
ATOM 1314 C CA . PHE A 1 173 ? 11.749 -2.354 -11.079 1.00 62.69 173 PHE A CA 1
ATOM 1315 C C . PHE A 1 173 ? 12.115 -3.833 -10.940 1.00 62.69 173 PHE A C 1
ATOM 1317 O O . PHE A 1 173 ? 11.360 -4.623 -10.377 1.00 62.69 173 PHE A O 1
ATOM 1324 N N . LYS A 1 174 ? 13.310 -4.190 -11.415 1.00 57.78 174 LYS A N 1
ATOM 1325 C CA . LYS A 1 174 ? 13.880 -5.534 -11.291 1.00 57.78 174 LYS A CA 1
ATOM 1326 C C . LYS A 1 174 ? 14.949 -5.498 -10.204 1.00 57.78 174 LYS A C 1
ATOM 1328 O O . LYS A 1 174 ? 15.875 -4.693 -10.287 1.00 57.78 174 LYS A O 1
ATOM 1333 N N . HIS A 1 175 ? 14.806 -6.336 -9.182 1.00 47.50 175 HIS A N 1
ATOM 1334 C CA . HIS A 1 175 ? 15.886 -6.571 -8.229 1.00 47.50 175 HIS A CA 1
ATOM 1335 C C . HIS A 1 175 ? 16.840 -7.588 -8.860 1.00 47.50 175 HIS A C 1
ATOM 1337 O O . HIS A 1 175 ? 16.395 -8.667 -9.257 1.00 47.50 175 HIS A O 1
ATOM 1343 N N . VAL A 1 176 ? 18.101 -7.193 -9.035 1.00 39.81 176 VAL A N 1
ATOM 1344 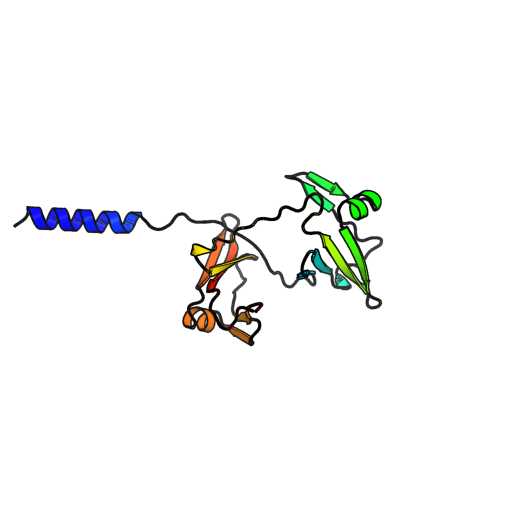C CA . VAL A 1 176 ? 19.172 -8.021 -9.611 1.00 39.81 176 VAL A CA 1
ATOM 1345 C C . VAL A 1 176 ? 19.998 -8.609 -8.482 1.00 39.81 176 VAL A C 1
ATOM 1347 O O . VAL A 1 176 ? 20.325 -7.827 -7.561 1.00 39.81 176 VAL A O 1
#